Protein AF-A0A822A9X5-F1 (afdb_monomer_lite)

Structure (mmCIF, N/CA/C/O backbone):
data_AF-A0A822A9X5-F1
#
_entry.id   AF-A0A822A9X5-F1
#
loop_
_atom_site.group_PDB
_atom_site.id
_atom_site.type_symbol
_atom_site.label_atom_id
_atom_site.label_alt_id
_atom_site.label_comp_id
_atom_site.label_asym_id
_atom_site.label_entity_id
_atom_site.label_seq_id
_atom_site.pdbx_PDB_ins_code
_atom_site.Cartn_x
_atom_site.Cartn_y
_atom_site.Cartn_z
_atom_site.occupancy
_atom_site.B_iso_or_equiv
_atom_site.auth_seq_id
_atom_site.auth_comp_id
_atom_site.auth_asym_id
_atom_site.auth_atom_id
_atom_site.pdbx_PDB_model_num
ATOM 1 N N . MET A 1 1 ? 6.636 0.172 -31.169 1.00 45.28 1 MET A N 1
ATOM 2 C CA . MET A 1 1 ? 5.326 0.593 -30.627 1.00 45.28 1 MET A CA 1
ATOM 3 C C . MET A 1 1 ? 5.166 -0.117 -29.291 1.00 45.28 1 MET A C 1
ATOM 5 O O . MET A 1 1 ? 5.145 -1.338 -29.294 1.00 45.28 1 MET A O 1
ATOM 9 N N . ILE A 1 2 ? 5.221 0.591 -28.160 1.00 56.19 2 ILE A N 1
ATOM 10 C CA . ILE A 1 2 ? 5.130 -0.041 -26.832 1.00 56.19 2 ILE A CA 1
ATOM 11 C C . ILE A 1 2 ? 3.673 0.053 -26.384 1.00 56.19 2 ILE A C 1
ATOM 13 O O . ILE A 1 2 ? 3.179 1.150 -26.129 1.00 56.19 2 ILE A O 1
ATOM 17 N N . CYS A 1 3 ? 2.980 -1.081 -26.311 1.00 54.78 3 CYS A N 1
ATOM 18 C CA . CYS A 1 3 ? 1.668 -1.159 -25.679 1.00 54.78 3 CYS A CA 1
ATOM 19 C C . CYS A 1 3 ? 1.865 -1.087 -24.160 1.00 54.78 3 CYS A C 1
ATOM 21 O O . CYS A 1 3 ? 2.408 -2.013 -23.561 1.00 54.78 3 CYS A O 1
ATOM 23 N N . ARG A 1 4 ? 1.458 0.019 -23.529 1.00 68.06 4 ARG A N 1
ATOM 24 C CA . ARG A 1 4 ? 1.369 0.101 -22.066 1.00 68.06 4 ARG A CA 1
ATOM 25 C C . ARG A 1 4 ? 0.143 -0.692 -21.622 1.00 68.06 4 ARG A C 1
ATOM 27 O O . ARG A 1 4 ? -0.978 -0.299 -21.925 1.00 68.06 4 ARG A O 1
ATOM 34 N N . VAL A 1 5 ? 0.365 -1.802 -20.926 1.00 74.0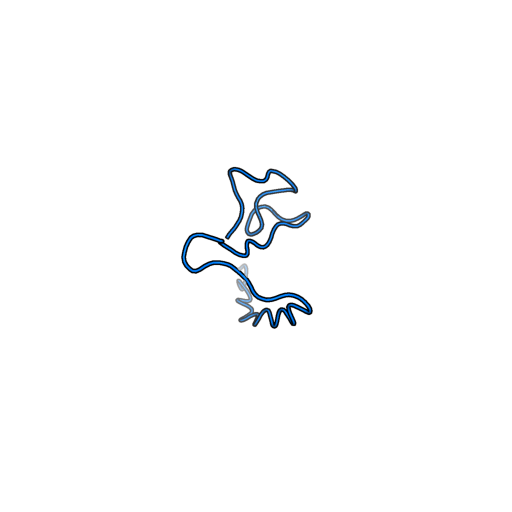6 5 VAL A N 1
ATOM 35 C CA . VAL A 1 5 ? -0.707 -2.538 -20.248 1.00 74.06 5 VAL A CA 1
ATOM 36 C C . VAL A 1 5 ? -0.939 -1.870 -18.897 1.00 74.06 5 VAL A C 1
ATOM 38 O O . VAL A 1 5 ? -0.002 -1.718 -18.115 1.00 74.06 5 VAL A O 1
ATOM 41 N N . ILE A 1 6 ? -2.169 -1.424 -18.660 1.00 79.81 6 ILE A N 1
ATOM 42 C CA . ILE A 1 6 ? -2.607 -0.842 -17.390 1.00 79.81 6 ILE A CA 1
ATOM 43 C C . ILE A 1 6 ? -3.358 -1.939 -16.642 1.00 79.81 6 ILE A C 1
ATOM 45 O O . ILE A 1 6 ? -4.268 -2.548 -17.201 1.00 79.81 6 ILE A O 1
ATOM 49 N N . TYR A 1 7 ? -2.957 -2.190 -15.400 1.00 81.25 7 TYR A N 1
ATOM 50 C CA . TYR A 1 7 ? -3.633 -3.124 -14.509 1.00 81.25 7 TYR A CA 1
ATOM 51 C C . TYR A 1 7 ? -4.372 -2.332 -13.437 1.00 81.25 7 TYR A C 1
ATOM 53 O O . TYR A 1 7 ? -3.804 -1.404 -12.863 1.00 81.25 7 TYR A O 1
ATOM 61 N N . ASP A 1 8 ? -5.619 -2.715 -13.181 1.00 88.38 8 ASP A N 1
ATOM 62 C CA . ASP A 1 8 ? -6.383 -2.256 -12.025 1.00 88.38 8 ASP A CA 1
ATOM 63 C C . ASP A 1 8 ? -6.203 -3.268 -10.885 1.00 88.38 8 ASP A C 1
ATOM 65 O O . ASP A 1 8 ? -6.284 -4.480 -11.111 1.00 88.38 8 ASP A O 1
ATOM 69 N N . VAL A 1 9 ? -5.873 -2.787 -9.685 1.00 88.12 9 VAL A N 1
ATOM 70 C CA . VAL A 1 9 ? -5.475 -3.622 -8.541 1.00 88.12 9 VAL A CA 1
ATOM 71 C C . VAL A 1 9 ? -6.225 -3.165 -7.296 1.00 88.12 9 VAL A C 1
ATOM 73 O O . VAL A 1 9 ? -6.092 -2.023 -6.866 1.00 88.12 9 VAL A O 1
ATOM 76 N N . GLU A 1 10 ? -6.973 -4.081 -6.680 1.00 92.94 10 GLU A N 1
ATOM 77 C CA . GLU A 1 10 ? -7.745 -3.822 -5.463 1.00 92.94 10 GLU A CA 1
ATOM 78 C C . GLU A 1 10 ? -7.037 -4.406 -4.227 1.00 92.94 10 GLU A C 1
ATOM 80 O O . GLU A 1 10 ? -6.759 -5.607 -4.167 1.00 92.94 10 GLU A O 1
ATOM 85 N N . PHE A 1 11 ? -6.781 -3.574 -3.212 1.00 89.12 11 PHE A N 1
ATOM 86 C CA . PHE A 1 11 ? -6.229 -4.009 -1.925 1.00 89.12 11 PHE A CA 1
ATOM 87 C C . PHE A 1 11 ? -7.344 -4.191 -0.892 1.00 89.12 11 PHE A C 1
ATOM 89 O O . PHE A 1 11 ? -8.041 -3.242 -0.538 1.00 89.12 11 PHE A O 1
ATOM 96 N N . ARG A 1 12 ? -7.486 -5.407 -0.354 1.00 91.44 12 ARG A N 1
ATOM 97 C CA . ARG A 1 12 ? -8.405 -5.701 0.757 1.00 91.44 12 ARG A CA 1
ATOM 98 C C . ARG A 1 12 ? -7.616 -5.968 2.027 1.00 91.44 12 ARG A C 1
ATOM 100 O O . ARG A 1 12 ? -6.945 -6.992 2.132 1.00 91.44 12 ARG A O 1
ATOM 107 N N . VAL A 1 13 ? -7.726 -5.066 3.000 1.00 87.50 13 VAL A N 1
ATOM 108 C CA . VAL A 1 13 ? -7.066 -5.205 4.303 1.00 87.50 13 VAL A CA 1
ATOM 109 C C . VAL A 1 13 ? -8.098 -5.565 5.364 1.00 87.50 13 VAL A C 1
ATOM 111 O O . VAL A 1 13 ? -9.045 -4.825 5.614 1.00 87.50 13 VAL A O 1
ATOM 114 N N . LEU A 1 14 ? -7.909 -6.723 5.994 1.00 88.12 14 LEU A N 1
ATOM 115 C CA . LEU 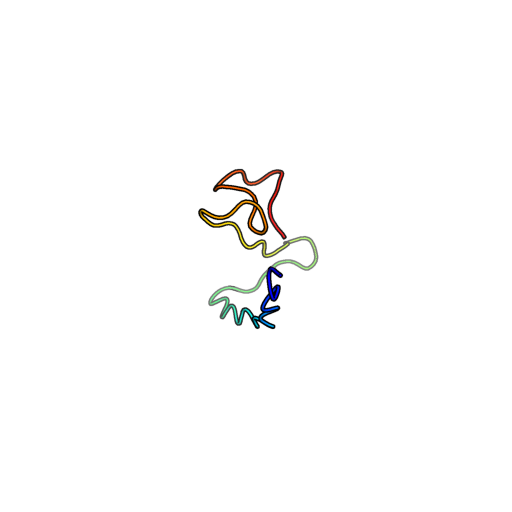A 1 14 ? -8.710 -7.165 7.131 1.00 88.12 14 LEU A CA 1
ATOM 116 C C . LEU A 1 14 ? -7.988 -6.779 8.418 1.00 88.12 14 LEU A C 1
ATOM 118 O O . LEU 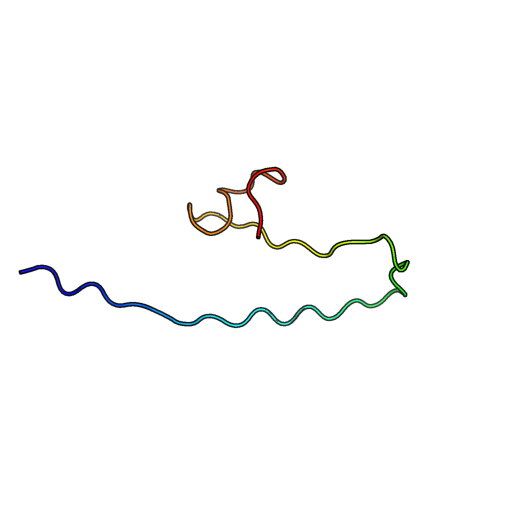A 1 14 ? -6.977 -7.385 8.776 1.00 88.12 14 LEU A O 1
ATOM 122 N N . VAL A 1 15 ? -8.510 -5.777 9.118 1.00 85.62 15 VAL A N 1
ATOM 123 C CA . VAL A 1 15 ? -7.943 -5.335 10.392 1.00 85.62 15 VAL A CA 1
ATOM 124 C C . VAL A 1 15 ? -8.616 -6.101 11.525 1.00 85.62 15 VAL A C 1
ATOM 126 O O . VAL A 1 15 ? -9.839 -6.089 11.654 1.00 85.62 15 VAL A O 1
ATOM 129 N N . LYS A 1 16 ? -7.816 -6.820 12.321 1.00 79.31 16 LYS A N 1
ATOM 130 C CA . LYS A 1 16 ? -8.320 -7.639 13.437 1.00 79.31 16 LYS A CA 1
ATOM 131 C C . LYS A 1 16 ? -8.704 -6.809 14.661 1.00 79.31 16 LYS A C 1
ATOM 133 O O . LYS A 1 16 ? -9.566 -7.230 15.424 1.00 79.31 16 LYS A O 1
ATOM 138 N N . GLU A 1 17 ? -8.067 -5.659 14.849 1.00 83.69 17 GLU A N 1
ATOM 139 C CA . GLU A 1 17 ? -8.303 -4.765 15.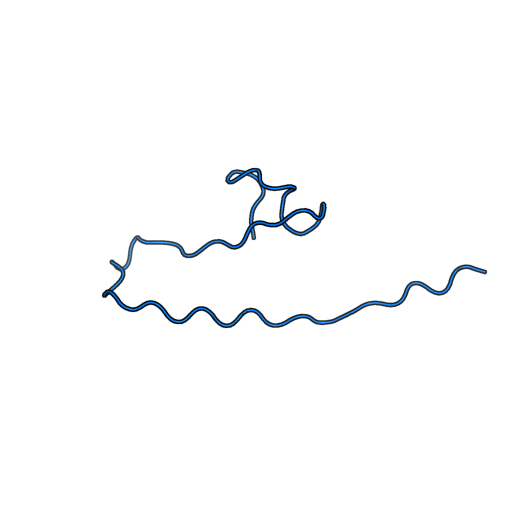981 1.00 83.69 17 GLU A CA 1
ATOM 140 C C . GLU A 1 17 ? -9.064 -3.515 15.542 1.00 83.69 17 GLU A C 1
ATOM 142 O O . GLU A 1 17 ? -9.025 -3.107 14.380 1.00 83.69 17 GLU A O 1
ATOM 147 N N . LYS A 1 18 ? -9.800 -2.911 16.476 1.00 81.19 18 LYS A N 1
ATOM 148 C CA . LYS A 1 18 ? -10.578 -1.709 16.192 1.00 81.19 18 LYS A CA 1
ATOM 149 C C . LYS A 1 18 ? -9.623 -0.530 16.008 1.00 81.19 18 LYS A C 1
ATOM 151 O O . LYS A 1 18 ? -9.026 -0.078 16.979 1.00 81.19 18 LYS A O 1
ATOM 156 N N . LEU A 1 19 ? -9.529 -0.032 14.780 1.00 85.19 19 LEU A N 1
ATOM 157 C CA . LEU A 1 19 ? -8.831 1.214 14.482 1.00 85.19 19 LEU A CA 1
ATOM 158 C C . LEU A 1 19 ? -9.538 2.393 15.146 1.00 85.19 19 LEU A C 1
ATOM 160 O O . LEU A 1 19 ? -10.774 2.466 15.183 1.00 85.19 19 LEU A O 1
ATOM 164 N N . SER A 1 20 ? -8.747 3.326 15.655 1.00 87.44 20 SER A N 1
ATOM 165 C CA . SER A 1 20 ? -9.247 4.627 16.069 1.00 87.44 20 SER A CA 1
ATOM 166 C 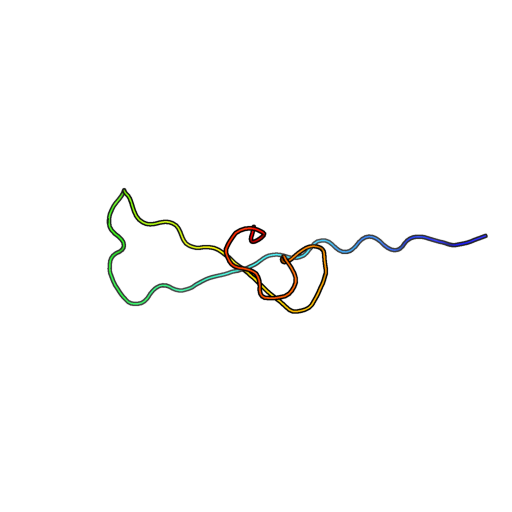C . SER A 1 20 ? -9.664 5.428 14.831 1.00 87.44 20 SER A C 1
ATOM 168 O O . SER A 1 20 ? -9.100 5.234 13.757 1.00 87.44 20 SER A O 1
ATOM 170 N N . PRO A 1 21 ? -10.607 6.380 14.948 1.00 81.44 21 PRO A N 1
ATOM 171 C CA . PRO A 1 21 ? -10.995 7.237 13.822 1.00 81.44 21 PRO A CA 1
ATOM 172 C C . PRO A 1 21 ? -9.843 8.069 13.231 1.00 81.44 21 PRO A C 1
ATOM 1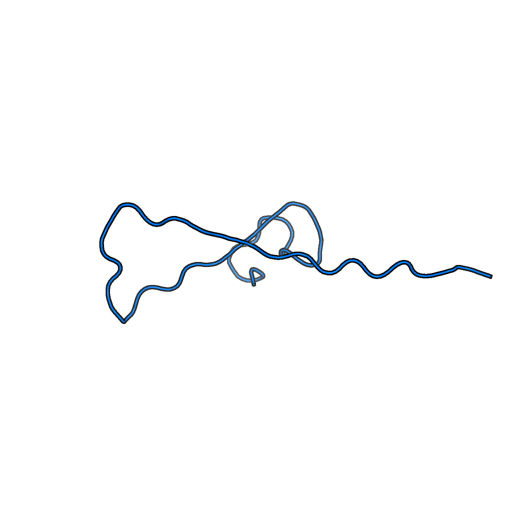74 O O . PRO A 1 21 ? -9.971 8.591 12.130 1.00 81.44 21 PRO A O 1
ATOM 177 N N . SER A 1 22 ? -8.748 8.225 13.977 1.00 88.81 22 SER A N 1
ATOM 178 C CA . SER A 1 22 ? -7.520 8.908 13.565 1.00 88.81 22 SER A CA 1
ATOM 179 C C . SER A 1 22 ? -6.496 8.002 12.880 1.00 88.81 22 SER A C 1
ATOM 181 O O . SER A 1 22 ? -5.486 8.512 12.402 1.00 88.81 22 SER A O 1
ATOM 183 N N . ASP A 1 23 ? -6.704 6.685 12.885 1.00 87.56 23 ASP A N 1
ATOM 184 C CA . ASP A 1 23 ? -5.728 5.737 12.361 1.00 87.56 23 ASP A CA 1
ATOM 185 C C . ASP A 1 23 ? -5.905 5.577 10.850 1.00 87.56 23 ASP A C 1
ATOM 187 O O . ASP A 1 23 ? -7.020 5.427 10.344 1.00 87.56 23 ASP A O 1
ATOM 191 N N . SER A 1 24 ? -4.783 5.556 10.136 1.00 86.62 24 SER A N 1
ATOM 192 C CA . SER A 1 24 ? -4.740 5.338 8.692 1.00 86.62 24 SER A CA 1
ATOM 193 C C . SER A 1 24 ? -4.093 3.994 8.388 1.00 86.62 24 SER A C 1
ATOM 195 O O . SER A 1 24 ? -3.051 3.654 8.949 1.00 86.62 24 SER A O 1
ATOM 197 N N . VAL A 1 25 ? -4.691 3.241 7.467 1.00 88.81 25 VAL A N 1
ATOM 198 C CA . VAL A 1 25 ? -4.082 2.038 6.889 1.00 88.81 25 VAL A CA 1
ATOM 199 C C . VAL A 1 25 ? -3.456 2.434 5.567 1.00 88.81 25 VAL A C 1
ATOM 201 O O . VAL A 1 25 ? -4.138 2.983 4.709 1.00 88.81 25 VAL A O 1
ATOM 204 N N . LEU A 1 26 ? -2.168 2.148 5.425 1.00 91.88 26 LEU A N 1
ATOM 205 C CA . LEU A 1 26 ? -1.376 2.520 4.263 1.00 91.88 26 LEU A CA 1
ATOM 206 C C . LEU A 1 26 ? -0.733 1.273 3.662 1.00 91.88 26 LEU A C 1
ATOM 208 O O . LEU A 1 26 ? -0.367 0.347 4.394 1.00 91.88 26 LEU A O 1
ATOM 212 N N . VAL A 1 27 ? -0.576 1.249 2.339 1.00 92.12 27 VAL A N 1
ATOM 213 C CA . VAL A 1 27 ? 0.040 0.124 1.624 1.00 92.12 27 VAL A CA 1
ATOM 214 C C . VAL A 1 27 ? 1.356 0.573 0.999 1.00 92.12 27 VAL A C 1
ATOM 216 O O . VAL A 1 27 ? 1.406 1.519 0.216 1.00 92.12 27 VAL A O 1
ATOM 219 N N . THR A 1 28 ? 2.442 -0.132 1.324 1.00 95.38 28 THR A N 1
ATOM 220 C CA . THR A 1 28 ? 3.745 0.053 0.675 1.00 95.38 28 THR A CA 1
ATOM 221 C C . THR A 1 28 ? 4.320 -1.275 0.196 1.00 95.38 28 THR A C 1
ATOM 223 O O . THR A 1 28 ? 4.022 -2.332 0.756 1.00 95.38 28 THR A O 1
ATOM 226 N N . GLY A 1 29 ? 5.111 -1.226 -0.872 1.00 93.94 29 GLY A N 1
ATOM 227 C CA . GLY A 1 29 ? 5.636 -2.393 -1.569 1.00 93.94 29 GLY A CA 1
ATOM 228 C C . GLY A 1 29 ? 6.897 -2.067 -2.359 1.00 93.94 29 GLY A C 1
ATOM 229 O O . GLY A 1 29 ? 7.399 -0.950 -2.314 1.00 93.94 29 GLY A O 1
ATOM 230 N N . SER A 1 30 ? 7.415 -3.045 -3.098 1.00 95.56 30 SER A N 1
ATOM 231 C CA . SER A 1 30 ? 8.699 -2.928 -3.800 1.00 95.56 30 SER A CA 1
ATOM 232 C C . SER A 1 30 ? 8.677 -2.055 -5.051 1.00 95.56 30 SER A C 1
ATOM 234 O O . SER A 1 30 ? 9.738 -1.621 -5.488 1.00 95.56 30 SER A O 1
ATOM 236 N N . CYS A 1 31 ? 7.511 -1.829 -5.657 1.00 91.62 31 CYS A N 1
ATOM 237 C CA . CYS A 1 31 ? 7.410 -1.014 -6.860 1.00 91.62 31 CYS A CA 1
ATOM 238 C C . CYS A 1 31 ? 7.287 0.477 -6.533 1.00 91.62 31 CYS A C 1
ATOM 240 O O . CYS A 1 31 ? 6.815 0.868 -5.463 1.00 91.62 31 CYS A O 1
ATOM 242 N N . GLU A 1 32 ? 7.674 1.305 -7.504 1.00 92.00 32 GLU A N 1
ATOM 243 C CA . GLU A 1 32 ? 7.626 2.767 -7.424 1.00 92.00 32 GLU A CA 1
ATOM 244 C C . GLU A 1 32 ? 6.231 3.286 -7.041 1.00 92.00 32 GLU A C 1
ATOM 246 O O . GLU A 1 32 ? 6.106 4.172 -6.199 1.00 92.00 32 GLU A O 1
ATOM 251 N N . GLN A 1 33 ? 5.176 2.683 -7.597 1.00 89.75 33 GLN A N 1
ATOM 252 C CA . GLN A 1 33 ? 3.780 3.050 -7.341 1.00 89.75 33 GLN A CA 1
ATOM 253 C C . GLN A 1 33 ? 3.337 2.775 -5.900 1.00 89.75 33 GLN A C 1
ATOM 255 O O . GLN A 1 33 ? 2.381 3.387 -5.437 1.00 89.75 33 GLN A O 1
ATOM 260 N N . LEU A 1 34 ? 4.015 1.858 -5.204 1.00 93.50 34 LEU A N 1
ATOM 261 C CA . LEU A 1 34 ? 3.771 1.535 -3.797 1.00 93.50 34 LEU A CA 1
ATOM 262 C C . LEU A 1 34 ? 4.858 2.119 -2.877 1.00 93.50 34 LEU A C 1
ATOM 264 O O . LEU A 1 34 ? 4.976 1.721 -1.717 1.00 93.50 34 LEU A O 1
ATOM 268 N N . GLY A 1 35 ? 5.675 3.047 -3.375 1.00 94.62 35 GLY A N 1
ATOM 269 C CA . GLY A 1 35 ? 6.621 3.802 -2.559 1.00 94.62 35 GLY A CA 1
ATOM 270 C C . GLY A 1 35 ? 7.933 3.096 -2.220 1.00 94.62 35 GLY A C 1
ATOM 271 O O . GLY A 1 35 ? 8.666 3.612 -1.380 1.00 94.62 35 GLY A O 1
ATOM 272 N N . GLU A 1 36 ? 8.259 1.959 -2.842 1.00 95.81 36 GLU A N 1
ATOM 273 C CA . GLU A 1 36 ? 9.556 1.266 -2.681 1.00 95.81 36 GLU A CA 1
ATOM 274 C C . GLU A 1 36 ? 9.926 0.999 -1.209 1.00 95.81 36 GLU A C 1
ATOM 276 O O . GLU A 1 36 ? 11.035 1.293 -0.761 1.00 95.81 36 GLU A O 1
ATOM 281 N N . TRP A 1 37 ? 8.973 0.492 -0.425 1.00 94.69 37 TRP A N 1
ATOM 282 C CA . TRP A 1 37 ? 9.099 0.265 1.022 1.00 94.69 37 TRP A CA 1
ATOM 283 C C . TRP A 1 37 ? 9.381 1.522 1.856 1.00 94.69 37 TRP A C 1
ATOM 285 O O . TRP A 1 37 ? 9.812 1.416 3.004 1.00 94.69 37 TRP A O 1
ATOM 295 N N . THR A 1 38 ? 9.134 2.714 1.310 1.00 94.19 38 THR A N 1
ATOM 296 C CA . THR A 1 38 ? 9.269 3.986 2.024 1.00 94.19 38 THR A CA 1
ATOM 297 C C . THR A 1 38 ? 7.903 4.405 2.572 1.00 94.19 38 THR A C 1
ATOM 299 O O . THR A 1 38 ? 7.048 4.830 1.793 1.00 94.19 38 THR A O 1
ATOM 302 N N . PRO A 1 39 ? 7.677 4.379 3.901 1.00 88.06 39 PRO A N 1
ATOM 303 C CA . PRO A 1 39 ? 6.371 4.697 4.483 1.00 88.06 39 PRO A CA 1
ATOM 304 C C . PRO A 1 39 ? 5.871 6.106 4.149 1.00 88.06 39 PRO A C 1
ATOM 306 O O . PRO A 1 39 ? 4.678 6.324 4.039 1.00 88.06 39 PRO A O 1
ATOM 309 N N . ASN A 1 40 ? 6.763 7.067 3.908 1.00 91.38 40 ASN A N 1
ATOM 310 C CA . ASN A 1 40 ? 6.371 8.429 3.522 1.00 91.38 40 ASN A CA 1
ATOM 311 C C . ASN A 1 40 ? 5.939 8.555 2.045 1.00 91.38 40 ASN A C 1
ATOM 313 O O . ASN A 1 40 ? 5.583 9.645 1.608 1.00 91.38 40 ASN A O 1
ATOM 317 N N . ARG A 1 41 ? 6.019 7.469 1.265 1.00 90.19 41 ARG A N 1
ATOM 318 C CA . ARG A 1 41 ? 5.662 7.397 -0.165 1.00 90.19 41 ARG A CA 1
ATOM 319 C C . ARG A 1 41 ? 4.581 6.343 -0.447 1.00 90.19 41 ARG A C 1
ATOM 321 O O . ARG A 1 41 ? 4.398 5.958 -1.597 1.00 90.19 41 ARG A O 1
ATOM 328 N N . CYS A 1 42 ? 3.932 5.832 0.596 1.00 88.62 42 CYS A N 1
ATOM 329 C CA . CYS A 1 42 ? 2.862 4.845 0.484 1.00 88.62 42 CYS A CA 1
ATOM 330 C C . CYS A 1 42 ? 1.561 5.454 -0.064 1.00 88.62 42 CYS A C 1
ATOM 332 O O . CYS A 1 42 ? 1.413 6.679 -0.117 1.00 88.62 42 CYS A O 1
ATOM 334 N N . ILE A 1 43 ? 0.642 4.572 -0.465 1.00 81.06 43 ILE A N 1
ATOM 335 C CA . ILE A 1 43 ? -0.715 4.911 -0.913 1.00 81.06 43 ILE A CA 1
ATOM 336 C C . ILE A 1 43 ? -1.761 4.597 0.154 1.00 81.06 43 ILE A C 1
ATOM 338 O O . ILE A 1 43 ? -1.515 3.678 0.979 1.00 81.06 43 ILE A O 1
#

Secondary structure (DSSP, 8-state):
---------------SS---TT-------SSGGGTTT-GGG--

Sequence (43 aa):
MICRVIYDVEFRVLVKEKLSPSDSVLVTGSCEQLGEWTPNRCI

Organism: NCBI:txid392032

Radius of gyration: 14.29 Å; chains: 1; bounding box: 21×16×47 Å

InterPro domains:
  IPR002044 Carbohydrate binding module family 20 [PF00686] (8-43)
  IPR013783 Immunoglobulin-like fold [G3DSA:2.60.40.10] (4-43)
  IPR013784 Carbohydrate-binding-like fold [SSF49452] (8-43)

pLDDT: mean 85.47, std 10.89, range [45.28, 95.81]

Foldseek 3Di:
DDDDDDDDDDDDDDDPDDDDPPDDDWAADCDVCQPNPDPVSTD